Protein AF-W6TRP4-F1 (afdb_monomer_lite)

Structure (mmCIF, N/CA/C/O backbone):
data_AF-W6TRP4-F1
#
_entry.id   AF-W6TRP4-F1
#
loop_
_atom_site.group_PDB
_atom_site.id
_atom_site.type_symbol
_atom_site.label_atom_id
_atom_site.label_alt_id
_atom_site.label_comp_id
_atom_site.label_asym_id
_atom_site.label_entity_id
_atom_site.label_seq_id
_atom_site.pdbx_PDB_ins_code
_atom_site.Cartn_x
_atom_site.Cartn_y
_atom_site.Cartn_z
_atom_site.occupancy
_atom_site.B_iso_or_equiv
_atom_site.auth_seq_id
_atom_site.auth_comp_id
_atom_site.auth_asym_id
_atom_site.auth_atom_id
_atom_site.pdbx_PDB_model_num
ATOM 1 N N . MET A 1 1 ? -33.619 25.048 36.453 1.00 38.06 1 MET A N 1
ATOM 2 C CA . MET A 1 1 ? -33.723 23.806 35.660 1.00 38.06 1 MET A CA 1
ATOM 3 C C . MET A 1 1 ? -32.506 23.738 34.764 1.00 38.06 1 MET A C 1
ATOM 5 O O . MET A 1 1 ? -32.362 24.585 33.896 1.00 38.06 1 MET A O 1
ATOM 9 N N . VAL A 1 2 ? -31.598 22.811 35.053 1.00 45.88 2 VAL A N 1
ATOM 10 C CA . VAL A 1 2 ? -30.414 22.536 34.234 1.00 45.88 2 VAL A CA 1
ATOM 11 C C . VAL A 1 2 ? -30.783 21.357 33.345 1.00 45.88 2 VAL A C 1
ATOM 13 O O . VAL A 1 2 ? -31.087 20.289 33.867 1.00 45.88 2 VAL A O 1
ATOM 16 N N . LEU A 1 3 ? -30.794 21.554 32.029 1.00 43.88 3 LEU A N 1
ATOM 17 C CA . LEU A 1 3 ? -30.853 20.456 31.071 1.00 43.88 3 LEU A CA 1
ATOM 18 C C . LEU A 1 3 ? -29.721 20.621 30.057 1.00 43.88 3 LEU A C 1
ATOM 20 O O . LEU A 1 3 ? -29.799 21.406 29.121 1.00 43.88 3 LEU A O 1
ATOM 24 N N . SER A 1 4 ? -28.676 19.850 30.356 1.00 42.84 4 SER A N 1
ATOM 25 C CA . SER A 1 4 ? -27.853 19.053 29.449 1.00 42.84 4 SER A CA 1
ATOM 26 C C . SER A 1 4 ? -27.092 19.787 28.338 1.00 42.84 4 SER A C 1
ATOM 28 O O . SER A 1 4 ? -27.571 19.996 27.228 1.00 42.84 4 SER A O 1
ATOM 30 N N . ALA A 1 5 ? -25.828 20.084 28.644 1.00 46.91 5 ALA A N 1
ATOM 31 C CA . ALA A 1 5 ? -24.784 20.463 27.696 1.00 46.91 5 ALA A CA 1
ATOM 32 C C . ALA A 1 5 ? -23.923 19.244 27.291 1.00 46.91 5 ALA A C 1
ATOM 34 O O . ALA A 1 5 ? -22.701 19.350 27.224 1.00 46.91 5 ALA A O 1
ATOM 35 N N . GLU A 1 6 ? -24.526 18.068 27.082 1.00 45.03 6 GLU A N 1
ATOM 36 C CA . GLU A 1 6 ? -23.761 16.808 27.021 1.00 45.03 6 GLU A CA 1
ATOM 37 C C . GLU A 1 6 ? -23.733 16.094 25.664 1.00 45.03 6 GLU A C 1
ATOM 39 O O . GLU A 1 6 ? -23.014 15.111 25.526 1.00 45.03 6 GLU A O 1
ATOM 44 N N . THR A 1 7 ? -24.394 16.591 24.615 1.00 45.53 7 THR A N 1
ATOM 45 C CA . THR A 1 7 ? -24.481 15.806 23.361 1.00 45.53 7 THR A CA 1
ATOM 46 C C . THR A 1 7 ? -23.479 16.207 22.269 1.00 45.53 7 THR A C 1
ATOM 48 O O . THR A 1 7 ? -23.375 15.525 21.259 1.00 45.53 7 THR A O 1
ATOM 51 N N . PHE A 1 8 ? -22.679 17.265 22.443 1.00 42.78 8 PHE A N 1
ATOM 52 C CA . PHE A 1 8 ? -21.871 17.825 21.339 1.00 42.78 8 PHE A CA 1
ATOM 53 C C . PHE A 1 8 ? -20.347 17.648 21.442 1.00 42.78 8 PHE A C 1
ATOM 55 O O . PHE A 1 8 ? -19.605 18.318 20.726 1.00 42.78 8 PHE A O 1
ATOM 62 N N . ARG A 1 9 ? -19.842 16.762 22.313 1.00 40.19 9 ARG A N 1
ATOM 63 C CA . ARG A 1 9 ? -18.384 16.600 22.518 1.00 40.19 9 ARG A CA 1
ATOM 64 C C . ARG A 1 9 ? -17.768 15.269 22.094 1.00 40.19 9 ARG A C 1
ATOM 66 O O . ARG A 1 9 ? -16.555 15.137 22.211 1.00 40.19 9 ARG A O 1
ATOM 73 N N . SER A 1 10 ? -18.545 14.306 21.596 1.00 43.22 10 SER A N 1
ATOM 74 C CA . SER A 1 10 ? -18.005 12.960 21.337 1.00 43.22 10 SER A CA 1
ATOM 75 C C . SER A 1 10 ? -17.531 12.721 19.896 1.00 43.22 10 SER A C 1
ATOM 77 O O . SER A 1 10 ? -16.600 11.947 19.697 1.00 43.22 10 SER A O 1
ATOM 79 N N . ASP A 1 11 ? -18.066 13.435 18.899 1.00 43.03 11 ASP A N 1
ATOM 80 C CA . ASP A 1 11 ? -17.745 13.140 17.489 1.00 43.03 11 ASP A CA 1
ATOM 81 C C . ASP A 1 11 ? -16.471 13.829 16.963 1.00 43.03 11 ASP A C 1
ATOM 83 O O . ASP A 1 11 ? -15.787 13.301 16.093 1.00 43.03 11 ASP A O 1
ATOM 87 N N . TYR A 1 12 ? -16.075 14.974 17.528 1.00 42.44 12 TYR A N 1
ATOM 88 C CA . TYR A 1 12 ? -14.934 15.751 17.013 1.00 42.44 12 TYR A CA 1
ATOM 89 C C 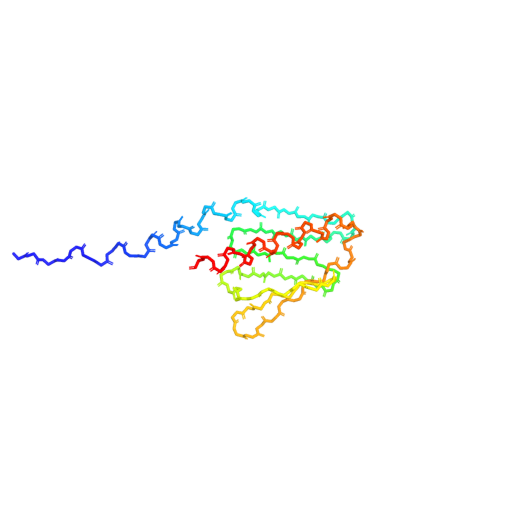. TYR A 1 12 ? -13.552 15.231 17.432 1.00 42.44 12 TYR A C 1
ATOM 91 O O . TYR A 1 12 ? -12.551 15.600 16.819 1.00 42.44 12 TYR A O 1
ATOM 99 N N . ILE A 1 13 ? -13.464 14.388 18.465 1.00 44.56 13 ILE A N 1
ATOM 100 C CA . ILE A 1 13 ? -12.164 13.905 18.960 1.00 44.56 13 ILE A CA 1
ATOM 101 C C . ILE A 1 13 ? -11.666 12.712 18.129 1.00 44.56 13 ILE A C 1
ATOM 103 O O . ILE A 1 13 ? -10.462 12.590 17.915 1.00 44.56 13 ILE A O 1
ATOM 107 N N . LYS A 1 14 ? -12.565 11.887 17.570 1.00 40.91 14 LYS A N 1
ATOM 108 C CA . LYS A 1 14 ? -12.170 10.734 16.739 1.00 40.91 14 LYS A CA 1
ATOM 109 C C . LYS A 1 14 ? -11.512 11.135 15.417 1.00 40.91 14 LYS A C 1
ATOM 111 O O . LYS A 1 14 ? -10.637 10.424 14.933 1.00 40.91 14 LYS A O 1
ATOM 116 N N . THR A 1 15 ? -11.873 12.285 14.857 1.00 43.44 15 THR A N 1
ATOM 117 C CA . THR A 1 15 ? -11.298 12.772 13.594 1.00 43.44 15 THR A CA 1
ATOM 118 C C . THR A 1 15 ? -9.907 13.384 13.776 1.00 43.44 15 THR A C 1
ATOM 120 O O . THR A 1 15 ? -9.134 13.435 12.823 1.00 43.44 15 THR A O 1
ATOM 123 N N . LEU A 1 16 ? -9.563 13.838 14.989 1.00 42.19 16 LEU A N 1
ATOM 124 C CA . LEU A 1 16 ? -8.314 14.560 15.244 1.00 42.19 16 LEU A CA 1
ATOM 125 C C . LEU A 1 16 ? -7.122 13.629 15.527 1.00 42.19 16 LEU A C 1
ATOM 127 O O . LEU A 1 16 ? -5.988 14.002 15.244 1.00 42.19 16 LEU A O 1
ATOM 131 N N . THR A 1 17 ? -7.355 12.411 16.026 1.00 47.66 17 THR A N 1
ATOM 132 C CA . THR A 1 17 ? -6.289 11.418 16.267 1.00 47.66 17 THR A CA 1
ATOM 133 C C . THR A 1 17 ? -5.915 10.598 15.031 1.00 47.66 17 THR A C 1
ATOM 135 O O . THR A 1 17 ? -4.788 10.122 14.955 1.00 47.66 17 THR A O 1
ATOM 138 N N . MET A 1 18 ? -6.801 10.480 14.034 1.00 43.38 18 MET A N 1
ATOM 139 C CA . MET A 1 18 ? -6.464 9.879 12.729 1.00 43.38 18 MET A CA 1
ATOM 140 C C . MET A 1 18 ? -5.597 10.794 11.849 1.00 43.38 18 MET A C 1
ATOM 142 O O . MET A 1 18 ? -4.948 10.318 10.924 1.00 43.38 18 MET A O 1
ATOM 146 N N . GLY A 1 19 ? -5.579 12.105 12.114 1.00 41.66 19 GLY A N 1
ATOM 147 C CA . GLY A 1 19 ? -4.924 13.090 11.247 1.00 41.66 19 GLY A CA 1
ATOM 148 C C . GLY A 1 19 ? -3.409 13.228 11.424 1.00 41.66 19 GLY A C 1
ATOM 149 O O . GLY A 1 19 ? -2.759 13.814 10.562 1.00 41.66 19 GLY A O 1
ATOM 150 N N . THR A 1 20 ? -2.827 12.729 12.517 1.00 44.75 20 THR A N 1
ATOM 151 C CA . THR A 1 20 ? -1.419 12.998 12.862 1.00 44.75 20 THR A CA 1
ATOM 152 C C . THR A 1 20 ? -0.419 11.950 12.381 1.00 44.75 20 THR A C 1
ATOM 154 O O . THR A 1 20 ? 0.763 12.274 12.319 1.00 44.75 20 THR A O 1
ATOM 157 N N . ILE A 1 21 ? -0.843 10.735 12.018 1.00 50.59 21 ILE A N 1
ATOM 158 C CA . ILE A 1 21 ? 0.100 9.639 11.717 1.00 50.59 21 ILE A CA 1
ATOM 159 C C . ILE A 1 21 ? 0.266 9.413 10.197 1.00 50.59 21 ILE A C 1
ATOM 161 O O . ILE A 1 21 ? 1.389 9.224 9.732 1.00 50.59 21 ILE A O 1
ATOM 165 N N . PHE A 1 22 ? -0.778 9.654 9.392 1.00 54.06 22 PHE A N 1
ATOM 166 C CA . PHE A 1 22 ? -0.730 9.493 7.927 1.00 54.06 22 PHE A CA 1
ATOM 167 C C . PHE A 1 22 ? 0.293 10.374 7.192 1.00 54.06 22 PHE A C 1
ATOM 169 O O . PHE A 1 22 ? 0.652 10.072 6.054 1.00 54.06 22 PHE A O 1
ATOM 176 N N . TRP A 1 23 ? 0.791 11.452 7.808 1.00 50.66 23 TRP A N 1
ATOM 177 C CA . TRP A 1 23 ? 1.710 12.393 7.155 1.00 50.66 23 TRP A CA 1
ATOM 178 C C . TRP A 1 23 ? 3.038 11.768 6.718 1.00 50.66 23 TRP A C 1
ATOM 180 O O . TRP A 1 23 ? 3.605 12.228 5.729 1.00 50.66 23 TRP A O 1
ATOM 190 N N . SER A 1 24 ? 3.531 10.723 7.396 1.00 57.50 24 SER A N 1
ATOM 191 C CA . SER A 1 24 ? 4.777 10.053 6.989 1.00 57.50 24 SER A CA 1
ATOM 192 C C . SER A 1 24 ? 4.618 9.194 5.737 1.00 57.50 24 SER A C 1
ATOM 194 O O . SER A 1 24 ? 5.609 8.908 5.068 1.00 57.50 24 SER A O 1
ATOM 196 N N . LEU A 1 25 ? 3.387 8.786 5.419 1.00 62.34 25 LEU A N 1
ATOM 197 C CA . LEU A 1 25 ? 3.082 7.969 4.249 1.00 62.34 25 LEU A CA 1
ATOM 198 C C . LEU A 1 25 ? 2.755 8.792 3.010 1.00 62.34 25 LEU A C 1
ATOM 200 O O . LEU A 1 25 ? 2.834 8.245 1.912 1.00 62.34 25 LEU A O 1
ATOM 204 N N . LEU A 1 26 ? 2.420 10.076 3.175 1.00 68.69 26 LEU A N 1
ATOM 205 C CA . LEU A 1 26 ? 2.074 10.965 2.072 1.00 68.69 26 LEU A CA 1
ATOM 206 C C . LEU A 1 26 ? 3.225 11.059 1.073 1.00 68.69 26 LEU A C 1
ATOM 208 O O . LEU A 1 26 ? 4.334 11.487 1.393 1.00 68.69 26 LEU A O 1
ATOM 212 N N . GLY A 1 27 ? 2.945 10.681 -0.166 1.00 71.75 27 GLY A N 1
ATOM 213 C CA . GLY A 1 27 ? 3.956 10.676 -1.206 1.00 71.75 27 GLY A CA 1
ATOM 214 C C . GLY A 1 27 ? 3.492 9.949 -2.450 1.00 71.75 27 GLY A C 1
ATOM 215 O O . GLY A 1 27 ? 2.625 9.079 -2.407 1.00 71.75 27 GLY A O 1
ATOM 216 N N . LYS A 1 28 ? 4.101 10.315 -3.576 1.00 79.00 28 LYS A N 1
ATOM 217 C CA . LYS A 1 28 ? 3.880 9.668 -4.863 1.00 79.00 28 LYS A CA 1
ATOM 218 C C . LYS A 1 28 ? 5.152 8.957 -5.290 1.00 79.00 28 LYS A C 1
ATOM 220 O O . LYS A 1 28 ? 6.132 9.602 -5.662 1.00 79.00 28 LYS A O 1
ATOM 225 N N . LEU A 1 29 ? 5.138 7.629 -5.243 1.00 78.38 29 LEU A N 1
ATOM 226 C CA . LEU A 1 29 ? 6.192 6.809 -5.826 1.00 78.38 29 LEU A CA 1
ATOM 227 C C . LEU A 1 29 ? 5.887 6.607 -7.304 1.00 78.38 29 LEU A C 1
ATOM 229 O O . LEU A 1 29 ? 4.947 5.904 -7.669 1.00 78.38 29 LEU A O 1
ATOM 233 N N . TRP A 1 30 ? 6.703 7.232 -8.144 1.00 74.06 30 TRP A N 1
ATOM 234 C CA . TRP A 1 30 ? 6.714 6.998 -9.581 1.00 74.06 30 TRP A CA 1
ATOM 235 C C . TRP A 1 30 ? 7.701 5.887 -9.919 1.00 74.06 30 TRP A C 1
ATOM 237 O O . TRP A 1 30 ? 8.850 5.915 -9.474 1.00 74.06 30 TRP A O 1
ATOM 247 N N . SER A 1 31 ? 7.274 4.943 -10.750 1.00 71.00 31 SER A N 1
ATOM 248 C CA . SER A 1 31 ? 8.212 4.089 -11.469 1.00 71.00 31 SER A CA 1
ATOM 249 C C . SER A 1 31 ? 8.832 4.891 -12.609 1.00 71.00 31 SER A C 1
ATOM 251 O O . SER A 1 31 ? 8.134 5.631 -13.308 1.00 71.00 31 SER A O 1
ATOM 253 N N . LYS A 1 32 ? 10.140 4.728 -12.827 1.00 64.56 32 LYS A N 1
ATOM 254 C CA . LYS A 1 32 ? 10.827 5.302 -13.997 1.00 64.56 32 LYS A CA 1
ATOM 255 C C . LYS A 1 32 ? 10.325 4.703 -15.312 1.00 64.56 32 LYS A C 1
ATOM 257 O O . LYS A 1 32 ? 10.438 5.344 -16.352 1.00 64.56 32 LYS A O 1
ATOM 262 N N . ASP A 1 33 ? 9.742 3.510 -15.244 1.00 58.78 33 ASP A N 1
ATOM 263 C CA . ASP A 1 33 ? 9.204 2.784 -16.383 1.00 58.78 33 ASP A CA 1
ATOM 264 C C . ASP A 1 33 ? 7.672 2.910 -16.445 1.00 58.78 33 ASP A C 1
ATOM 266 O O . ASP A 1 33 ? 6.961 2.705 -15.458 1.00 58.78 33 ASP A O 1
ATOM 270 N N . ALA A 1 34 ? 7.164 3.244 -17.633 1.00 63.62 34 ALA A N 1
ATOM 271 C CA . ALA A 1 34 ? 5.755 3.145 -18.027 1.00 63.62 34 ALA A CA 1
ATOM 272 C C . ALA A 1 34 ? 4.717 4.045 -17.312 1.00 63.62 34 ALA A C 1
ATOM 274 O O . ALA A 1 34 ? 3.515 3.798 -17.428 1.00 63.62 34 ALA A O 1
ATOM 275 N N . GLY A 1 35 ? 5.128 5.116 -16.620 1.00 72.44 35 GLY A N 1
ATOM 276 C CA . GLY A 1 35 ? 4.182 6.055 -15.989 1.00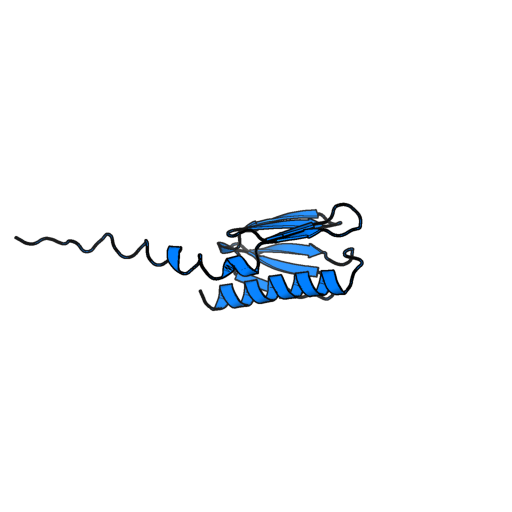 72.44 35 GLY A CA 1
ATOM 277 C C . GLY A 1 35 ? 3.319 5.406 -14.899 1.00 72.44 35 GLY A C 1
ATOM 278 O O . GLY A 1 35 ? 2.205 5.864 -14.628 1.00 72.44 35 GLY A O 1
ATOM 279 N N . LEU A 1 36 ? 3.829 4.316 -14.318 1.00 84.06 36 LEU A N 1
ATOM 280 C CA . LEU A 1 36 ? 3.237 3.627 -13.182 1.00 84.06 36 LEU A CA 1
ATOM 281 C C . LEU A 1 36 ? 3.496 4.447 -11.925 1.00 84.06 36 LEU A C 1
ATOM 283 O O . LEU A 1 36 ? 4.590 4.989 -11.741 1.00 84.06 36 LEU A O 1
ATOM 287 N N . PHE A 1 37 ? 2.504 4.531 -11.052 1.00 86.00 37 PHE A N 1
ATOM 288 C CA . PHE A 1 37 ? 2.665 5.233 -9.791 1.00 86.00 37 PHE A CA 1
ATOM 289 C C . PHE A 1 37 ? 1.791 4.636 -8.701 1.00 86.00 37 PHE A C 1
ATOM 291 O O . PHE A 1 37 ? 0.758 4.028 -8.974 1.00 86.00 37 PHE A O 1
ATOM 298 N N . ILE A 1 38 ? 2.199 4.860 -7.461 1.00 86.56 38 ILE A N 1
ATOM 299 C CA . ILE A 1 38 ? 1.350 4.687 -6.288 1.00 86.56 38 ILE A CA 1
ATOM 300 C C . ILE A 1 38 ? 1.460 5.977 -5.483 1.00 86.56 38 ILE A C 1
ATOM 302 O O . ILE A 1 38 ? 2.560 6.453 -5.202 1.00 86.56 38 ILE A O 1
ATOM 306 N N . GLU A 1 39 ? 0.321 6.589 -5.197 1.00 86.50 39 GLU A N 1
ATOM 307 C CA . GLU A 1 39 ? 0.199 7.818 -4.433 1.00 86.50 39 GLU A CA 1
ATOM 308 C C . GLU A 1 39 ? -0.622 7.550 -3.179 1.00 86.50 39 GLU A C 1
ATOM 310 O O . GLU A 1 39 ? -1.799 7.199 -3.251 1.00 86.50 39 GLU A O 1
ATOM 315 N N . TRP A 1 40 ? -0.001 7.751 -2.024 1.00 84.88 40 TRP A N 1
ATOM 316 C CA . TRP A 1 40 ? -0.681 7.707 -0.740 1.00 84.88 40 TRP A CA 1
ATOM 317 C C . TRP A 1 40 ? -1.115 9.122 -0.383 1.00 84.88 40 TRP A C 1
ATOM 319 O O . TRP A 1 40 ? -0.298 10.044 -0.301 1.00 84.88 40 TRP A O 1
ATOM 329 N N . ARG A 1 41 ? -2.419 9.289 -0.192 1.00 83.50 41 ARG A N 1
ATOM 330 C CA . ARG A 1 41 ? -3.052 10.506 0.311 1.00 83.50 41 ARG A CA 1
ATOM 331 C C . ARG A 1 41 ? -3.533 10.258 1.741 1.00 83.50 41 ARG A C 1
ATOM 333 O O . ARG A 1 41 ? -3.394 9.161 2.272 1.00 83.50 41 ARG A O 1
ATOM 340 N N . ALA A 1 42 ? -4.082 11.292 2.372 1.00 74.88 42 ALA A N 1
ATOM 341 C CA . ALA A 1 42 ? -4.489 11.229 3.775 1.00 74.88 42 ALA A CA 1
ATOM 342 C C . ALA A 1 42 ? -5.642 10.238 4.025 1.00 74.88 42 ALA A C 1
ATOM 344 O O . ALA A 1 42 ? -5.753 9.676 5.107 1.00 74.88 42 ALA A O 1
ATOM 345 N N . ASP A 1 43 ? -6.505 10.050 3.031 1.00 79.31 43 ASP A N 1
ATOM 346 C CA . ASP A 1 43 ? -7.742 9.275 3.110 1.00 79.31 43 ASP A CA 1
ATOM 347 C C . ASP A 1 43 ? -7.813 8.125 2.095 1.00 79.31 43 ASP A C 1
ATOM 349 O O . ASP A 1 43 ? -8.619 7.212 2.253 1.00 79.31 43 ASP A O 1
ATOM 353 N N . GLN A 1 44 ? -6.952 8.133 1.076 1.00 85.94 44 GLN A N 1
ATOM 354 C CA . GLN A 1 44 ? -7.011 7.199 -0.048 1.00 85.94 44 GLN A CA 1
ATOM 355 C C . GLN A 1 44 ? -5.620 6.867 -0.599 1.00 85.94 44 GLN A C 1
ATOM 357 O O . GLN A 1 44 ? -4.700 7.681 -0.534 1.00 85.94 44 GLN A O 1
ATOM 362 N N . VAL A 1 45 ? -5.476 5.691 -1.202 1.00 87.12 45 VAL A N 1
ATOM 363 C CA . VAL A 1 45 ? -4.300 5.297 -1.985 1.00 87.12 45 VAL A CA 1
ATOM 364 C C . VAL A 1 45 ? -4.709 5.162 -3.445 1.00 87.12 45 VAL A C 1
ATOM 366 O O . VAL A 1 45 ? -5.504 4.293 -3.795 1.00 87.12 45 VAL A O 1
ATOM 369 N N . GLU A 1 46 ? -4.173 6.027 -4.301 1.00 89.19 46 GLU A N 1
ATOM 370 C CA . GLU A 1 46 ? -4.339 5.932 -5.749 1.00 89.19 46 GLU A CA 1
ATOM 371 C C . GLU A 1 46 ? -3.187 5.125 -6.329 1.00 89.19 46 GLU A C 1
ATOM 373 O O . GLU A 1 46 ? -2.020 5.404 -6.061 1.00 89.19 46 GLU A O 1
ATOM 378 N N . TYR A 1 47 ? -3.491 4.134 -7.155 1.00 88.81 47 TYR A N 1
ATOM 379 C CA . TYR A 1 47 ? -2.466 3.339 -7.806 1.00 88.81 47 TYR A CA 1
ATOM 380 C C . TYR A 1 47 ? -2.735 3.217 -9.299 1.00 88.81 47 TYR A C 1
ATOM 382 O O . TYR A 1 47 ? -3.871 3.122 -9.758 1.00 88.81 47 TYR A O 1
ATOM 390 N N . LYS A 1 48 ? -1.652 3.184 -10.069 1.00 87.25 48 LYS A N 1
ATOM 391 C CA . LYS A 1 48 ? -1.630 2.867 -11.489 1.00 87.25 48 LYS A CA 1
ATOM 392 C C . LYS A 1 48 ? -0.489 1.896 -11.736 1.00 87.25 48 LYS A C 1
ATOM 394 O O . LYS A 1 48 ? 0.684 2.257 -11.689 1.00 87.25 48 LYS A O 1
ATOM 399 N N . THR A 1 49 ? -0.861 0.655 -11.997 1.00 85.00 49 THR A N 1
ATOM 400 C CA . THR A 1 49 ?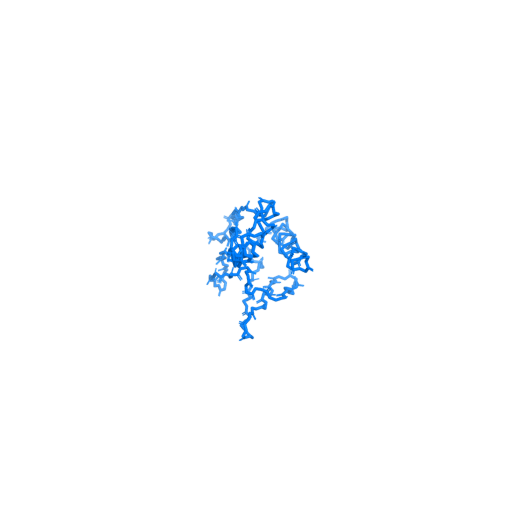 0.035 -0.467 -12.270 1.00 85.00 49 THR A CA 1
ATOM 401 C C . THR A 1 49 ? -0.177 -0.967 -13.694 1.00 85.00 49 THR A C 1
ATOM 403 O O . THR A 1 49 ? -1.078 -0.515 -14.401 1.00 85.00 49 THR A O 1
ATOM 406 N N . HIS A 1 50 ? 0.655 -1.911 -14.129 1.00 80.19 50 HIS A N 1
ATOM 407 C CA . HIS A 1 50 ? 0.544 -2.495 -15.465 1.00 80.19 50 HIS A CA 1
ATOM 408 C C . HIS A 1 50 ? -0.799 -3.202 -15.703 1.00 80.19 50 HIS A C 1
ATOM 410 O O . HIS A 1 50 ? -1.330 -3.142 -16.808 1.00 80.19 50 HIS A O 1
ATOM 416 N N . ASN A 1 51 ? -1.362 -3.822 -14.662 1.00 75.81 51 ASN A N 1
ATOM 417 C CA . ASN A 1 51 ? -2.599 -4.600 -14.761 1.00 75.81 51 ASN A CA 1
ATOM 418 C C . ASN A 1 51 ? -3.859 -3.795 -14.422 1.00 75.81 51 ASN A C 1
ATOM 420 O O . ASN A 1 51 ? -4.961 -4.323 -14.530 1.00 75.81 51 ASN A O 1
ATOM 424 N N . GLY A 1 52 ? -3.722 -2.530 -14.020 1.00 80.75 52 GLY A N 1
ATOM 425 C CA . GLY A 1 52 ? -4.875 -1.702 -13.702 1.00 80.75 52 GLY A CA 1
ATOM 426 C C . GLY A 1 52 ? -4.542 -0.474 -12.875 1.00 80.75 52 GLY A C 1
ATOM 427 O O . GLY A 1 52 ? -3.445 -0.323 -12.331 1.00 80.75 52 GLY A O 1
ATOM 428 N N . SER A 1 53 ? -5.529 0.402 -12.774 1.00 86.50 53 SER A N 1
ATOM 429 C CA . SER A 1 53 ? -5.514 1.562 -11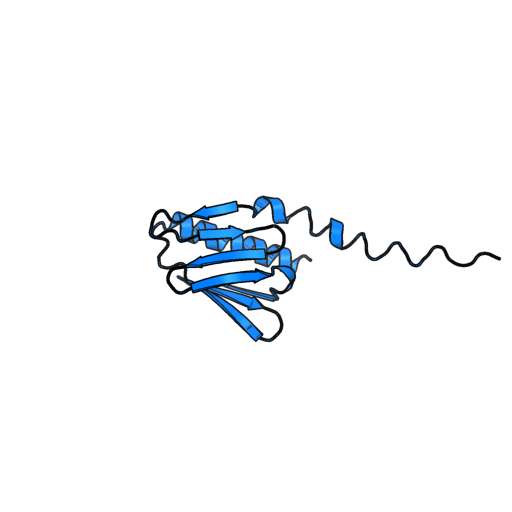.894 1.00 86.50 53 SER A CA 1
ATOM 430 C C . SER A 1 53 ? -6.735 1.547 -10.996 1.00 86.50 53 SER A C 1
ATOM 432 O O . SER A 1 53 ? -7.809 1.139 -11.438 1.00 86.50 53 SER A O 1
ATOM 434 N N . GLY A 1 54 ? -6.584 2.042 -9.778 1.00 85.75 54 GLY A N 1
ATOM 435 C CA . GLY A 1 54 ? -7.662 2.078 -8.809 1.00 85.75 54 GLY A CA 1
ATOM 436 C C . GLY A 1 54 ? -7.408 3.075 -7.692 1.00 85.75 54 GLY A C 1
ATOM 437 O O . GLY A 1 54 ? -6.330 3.660 -7.569 1.00 85.75 54 GLY A O 1
ATOM 438 N N . LEU A 1 55 ? -8.443 3.250 -6.882 1.00 86.06 55 LEU A N 1
ATOM 439 C CA . LEU A 1 55 ? -8.434 4.049 -5.668 1.00 86.06 55 LEU A CA 1
ATOM 440 C C . LEU A 1 55 ? -8.872 3.157 -4.514 1.00 86.06 55 LEU A C 1
ATOM 442 O O . LEU A 1 55 ? -9.869 2.448 -4.613 1.00 86.06 55 LEU A O 1
ATOM 446 N N . ILE A 1 56 ? -8.102 3.187 -3.436 1.00 85.88 56 ILE A N 1
ATOM 447 C CA . ILE A 1 56 ? -8.337 2.409 -2.223 1.00 85.88 56 ILE A CA 1
ATOM 448 C C . ILE A 1 56 ? -8.634 3.408 -1.120 1.00 85.88 56 ILE A C 1
ATOM 450 O O . ILE A 1 56 ? -7.738 4.139 -0.703 1.00 85.88 56 ILE A O 1
ATOM 454 N N . ASP A 1 57 ? -9.875 3.448 -0.651 1.00 83.75 57 ASP A N 1
ATOM 455 C CA . ASP A 1 57 ? -10.240 4.272 0.498 1.00 83.75 57 ASP A CA 1
ATOM 456 C C . ASP A 1 57 ? -9.685 3.630 1.773 1.00 83.75 57 ASP A C 1
ATOM 458 O O . ASP A 1 57 ? -10.020 2.492 2.111 1.00 83.75 57 ASP A O 1
ATOM 462 N N . ILE A 1 58 ? -8.795 4.335 2.471 1.00 81.94 58 ILE A N 1
ATOM 463 C CA . ILE A 1 58 ? -8.018 3.762 3.575 1.00 81.94 58 ILE A CA 1
ATOM 464 C C . ILE A 1 58 ? -8.929 3.392 4.746 1.00 81.94 58 ILE A C 1
ATOM 466 O O . ILE A 1 58 ? -8.693 2.389 5.415 1.00 81.94 58 ILE A O 1
ATOM 470 N N . LYS A 1 59 ? -10.016 4.144 4.955 1.00 79.38 59 LYS A N 1
ATOM 471 C CA . LYS A 1 59 ? -10.990 3.870 6.023 1.00 79.38 59 LYS A CA 1
ATOM 472 C C . LYS A 1 59 ? -11.748 2.568 5.798 1.00 79.38 59 LYS A C 1
ATOM 474 O O . LYS A 1 59 ? -12.277 2.006 6.751 1.00 79.38 59 LYS A O 1
ATOM 479 N N . MET A 1 60 ? -11.809 2.102 4.552 1.00 83.00 60 MET A N 1
ATOM 480 C CA . MET A 1 60 ? -12.481 0.860 4.194 1.00 83.00 60 MET A CA 1
ATOM 481 C C . MET A 1 60 ? -11.552 -0.357 4.244 1.00 83.00 60 MET A C 1
ATOM 483 O O . MET A 1 60 ? -12.033 -1.485 4.147 1.00 83.00 60 MET A O 1
ATOM 487 N N . VAL A 1 61 ? -10.236 -0.169 4.386 1.00 84.56 61 VAL A N 1
ATOM 488 C CA . VAL A 1 61 ? -9.272 -1.274 4.403 1.00 84.56 61 VAL A CA 1
ATOM 489 C C . VAL A 1 61 ? -9.353 -2.016 5.734 1.00 84.56 61 VAL A C 1
ATOM 491 O O . VAL A 1 61 ? -9.030 -1.476 6.788 1.00 84.56 61 VAL A O 1
ATOM 494 N N . LYS A 1 62 ? -9.724 -3.297 5.683 1.00 84.69 62 LYS A N 1
ATOM 495 C CA . LYS A 1 62 ? -9.723 -4.186 6.856 1.00 84.69 62 LYS A CA 1
ATOM 496 C C . LYS A 1 62 ? -8.405 -4.918 7.024 1.00 84.69 62 LYS A C 1
ATOM 498 O O . LYS A 1 62 ? -7.937 -5.138 8.140 1.00 84.69 62 LYS A O 1
ATOM 503 N N . HIS A 1 63 ? -7.834 -5.360 5.910 1.00 83.75 63 HIS A N 1
ATOM 504 C CA . HIS A 1 63 ? -6.652 -6.203 5.916 1.00 83.75 63 HIS A CA 1
ATOM 505 C C . HIS A 1 63 ? -5.807 -5.974 4.667 1.00 83.75 63 HIS A C 1
ATOM 507 O O . HIS A 1 63 ? -6.318 -5.605 3.614 1.00 83.75 63 HIS A O 1
ATOM 513 N N . ILE A 1 64 ? -4.502 -6.204 4.796 1.00 87.06 64 ILE A N 1
ATOM 514 C CA . ILE A 1 64 ? -3.541 -6.101 3.699 1.00 87.06 64 ILE A CA 1
ATOM 515 C C . ILE A 1 64 ? -2.661 -7.339 3.748 1.00 87.06 64 ILE A C 1
ATOM 517 O O . ILE A 1 64 ? -2.034 -7.607 4.774 1.00 87.06 64 ILE A O 1
ATOM 521 N N . ASP A 1 65 ? -2.616 -8.064 2.642 1.00 87.69 65 ASP A N 1
ATOM 522 C CA . ASP A 1 65 ? -1.729 -9.203 2.459 1.00 87.69 65 ASP A CA 1
ATOM 523 C C . ASP A 1 65 ? -0.586 -8.832 1.507 1.00 87.69 65 ASP A C 1
ATOM 525 O O . ASP A 1 65 ? -0.770 -8.094 0.530 1.00 87.69 65 ASP A O 1
ATOM 529 N N . PHE A 1 66 ? 0.613 -9.317 1.827 1.00 86.19 66 PHE A N 1
ATOM 530 C CA . PHE A 1 66 ? 1.848 -8.958 1.138 1.00 86.19 66 PHE A CA 1
ATOM 531 C C . PHE A 1 66 ? 2.366 -10.157 0.348 1.00 86.19 66 PHE A C 1
ATOM 533 O O . PHE A 1 66 ? 2.980 -11.066 0.904 1.00 86.19 66 PHE A O 1
ATOM 540 N N . GLY A 1 67 ? 2.170 -10.128 -0.967 1.00 83.75 67 GLY A N 1
ATOM 541 C CA . GLY A 1 67 ? 2.776 -11.078 -1.890 1.00 83.75 67 GLY A CA 1
ATOM 542 C C . GLY A 1 67 ? 4.218 -10.712 -2.255 1.00 83.75 67 GLY A C 1
ATOM 543 O O . GLY A 1 67 ? 4.778 -9.690 -1.838 1.00 83.75 67 GLY A O 1
ATOM 544 N N . LEU A 1 68 ? 4.841 -11.560 -3.076 1.00 80.38 68 LEU A N 1
ATOM 545 C CA . LEU A 1 68 ? 6.168 -11.301 -3.648 1.00 80.38 68 LEU A CA 1
ATOM 546 C C . LEU A 1 68 ? 6.128 -10.117 -4.623 1.00 80.38 68 LEU A C 1
ATOM 548 O O . LEU A 1 68 ? 6.884 -9.163 -4.434 1.00 80.38 68 LEU A O 1
ATOM 552 N N . ASP A 1 69 ? 5.179 -10.132 -5.557 1.00 85.31 69 ASP A N 1
ATOM 553 C CA . ASP A 1 69 ? 5.042 -9.128 -6.622 1.00 85.31 69 ASP A CA 1
ATOM 554 C C . ASP A 1 69 ? 3.659 -8.461 -6.650 1.00 85.31 69 ASP A C 1
ATOM 556 O O . ASP A 1 69 ? 3.316 -7.730 -7.577 1.00 85.31 69 ASP A O 1
ATOM 560 N N . GLU A 1 70 ? 2.852 -8.678 -5.616 1.00 88.44 70 GLU A N 1
ATOM 561 C CA . GLU A 1 70 ? 1.515 -8.107 -5.493 1.00 88.44 70 GLU A CA 1
ATOM 562 C C . GLU A 1 70 ? 1.197 -7.730 -4.045 1.00 88.44 70 GLU A C 1
ATOM 564 O O . GLU A 1 70 ? 1.725 -8.317 -3.101 1.00 88.44 70 GLU A O 1
ATOM 569 N N . ILE A 1 71 ? 0.324 -6.743 -3.875 1.00 88.56 71 ILE A N 1
ATOM 570 C CA . ILE A 1 71 ? -0.241 -6.336 -2.588 1.00 88.56 71 ILE A CA 1
ATOM 571 C C . ILE A 1 71 ? -1.754 -6.449 -2.699 1.00 88.56 71 ILE A C 1
ATOM 573 O O . ILE A 1 71 ? -2.345 -5.896 -3.624 1.00 88.56 71 ILE A O 1
ATOM 577 N N . LYS A 1 72 ? -2.382 -7.166 -1.767 1.00 89.44 72 LYS A N 1
ATOM 578 C CA . LYS A 1 72 ? -3.834 -7.375 -1.754 1.00 89.44 72 LYS A CA 1
ATOM 579 C C . LYS A 1 72 ? -4.434 -6.590 -0.603 1.00 89.44 72 LYS A C 1
ATOM 581 O O . LYS A 1 72 ? -4.199 -6.928 0.554 1.00 89.44 72 LYS A O 1
ATOM 586 N N . ALA A 1 73 ? -5.195 -5.550 -0.913 1.00 87.31 73 ALA A N 1
ATOM 587 C CA . ALA A 1 73 ? -5.962 -4.796 0.066 1.00 87.31 73 ALA A CA 1
ATOM 588 C C . ALA A 1 73 ? -7.403 -5.318 0.091 1.00 87.31 73 ALA A C 1
ATOM 590 O O . ALA A 1 73 ? -8.105 -5.277 -0.916 1.00 87.31 73 ALA A O 1
ATOM 591 N N . TYR A 1 74 ? -7.829 -5.817 1.247 1.00 88.06 74 TYR A N 1
ATOM 592 C CA . TYR A 1 74 ? -9.178 -6.315 1.490 1.00 88.06 74 TYR A CA 1
ATOM 593 C C . TYR A 1 74 ? -10.008 -5.186 2.097 1.00 88.06 74 TYR A C 1
ATOM 595 O O . TYR A 1 74 ? -9.724 -4.726 3.210 1.00 88.06 74 TYR A O 1
ATOM 603 N N . LEU A 1 75 ? -11.010 -4.736 1.351 1.00 85.12 75 LEU A N 1
ATOM 604 C CA . LEU A 1 75 ? -11.909 -3.650 1.718 1.00 85.12 75 LEU A CA 1
ATOM 605 C C . LEU A 1 75 ? -13.188 -4.180 2.381 1.00 85.12 75 LEU A C 1
ATOM 607 O O . LEU A 1 75 ? -13.468 -5.382 2.409 1.00 85.12 75 LEU A O 1
ATOM 611 N N . GLU A 1 76 ? -13.997 -3.275 2.929 1.00 78.25 76 GLU A N 1
ATOM 612 C CA . GLU A 1 76 ? -15.346 -3.609 3.376 1.00 78.25 76 GLU A CA 1
ATOM 613 C C . GLU A 1 76 ? -16.197 -4.127 2.201 1.00 78.25 76 GLU A C 1
ATOM 615 O O . GLU A 1 76 ? -16.162 -3.559 1.114 1.00 78.25 76 GLU A O 1
ATOM 620 N N . LYS A 1 77 ? -17.008 -5.171 2.446 1.00 71.81 77 LYS A N 1
ATOM 621 C CA . LYS A 1 77 ? -17.861 -5.878 1.459 1.00 71.81 77 LYS A CA 1
ATOM 622 C C . LYS A 1 77 ? -17.142 -6.866 0.520 1.00 71.81 77 LYS A C 1
ATOM 624 O O . LYS A 1 77 ? -17.596 -7.054 -0.604 1.00 71.81 77 LYS A O 1
ATOM 629 N N . ASP A 1 78 ? -16.075 -7.519 0.990 1.00 65.25 78 ASP A N 1
ATOM 630 C CA . ASP A 1 78 ? -15.348 -8.572 0.247 1.00 65.25 78 ASP A CA 1
ATOM 631 C C . ASP A 1 78 ? -14.690 -8.092 -1.063 1.00 65.25 78 ASP A C 1
ATOM 633 O O . ASP A 1 78 ? -14.268 -8.894 -1.896 1.00 65.25 78 ASP A O 1
ATOM 637 N N . GLU A 1 79 ? -14.546 -6.777 -1.249 1.00 79.56 79 GLU A N 1
ATOM 638 C CA . GLU A 1 79 ? -13.820 -6.238 -2.394 1.00 79.56 79 GLU A CA 1
ATOM 639 C C . GLU A 1 79 ? -12.309 -6.352 -2.150 1.00 79.56 79 GLU A C 1
ATOM 641 O O . GLU A 1 79 ? -11.778 -5.854 -1.155 1.00 79.56 79 GLU A O 1
ATOM 646 N N . VAL A 1 80 ? -11.608 -7.028 -3.063 1.00 83.94 80 VAL A N 1
ATOM 647 C CA . VAL A 1 80 ? -10.152 -7.194 -3.007 1.00 83.94 80 VAL A CA 1
ATOM 648 C C . VAL A 1 80 ? -9.514 -6.364 -4.105 1.00 83.94 80 VAL A C 1
ATOM 650 O O . VAL A 1 80 ? -9.685 -6.638 -5.292 1.00 83.94 80 VAL A O 1
ATOM 653 N N . GLN A 1 81 ? -8.736 -5.370 -3.698 1.00 85.56 81 GLN A N 1
ATOM 654 C CA . GLN A 1 81 ? -7.926 -4.562 -4.596 1.00 85.56 81 GLN A CA 1
ATOM 655 C C . GLN A 1 81 ? -6.526 -5.166 -4.670 1.00 85.56 81 GLN A C 1
ATOM 657 O O . GLN A 1 81 ? -5.795 -5.205 -3.679 1.00 85.56 81 GLN A O 1
ATOM 662 N N . VAL A 1 82 ? -6.166 -5.670 -5.850 1.00 86.62 82 VAL A N 1
ATOM 663 C CA . VAL A 1 82 ? -4.867 -6.302 -6.103 1.00 86.62 82 VAL A CA 1
ATOM 664 C C . VAL A 1 82 ? -3.967 -5.321 -6.838 1.00 86.62 82 VAL A C 1
ATOM 666 O O . VAL A 1 82 ? -4.200 -4.974 -7.994 1.00 86.62 82 VAL A O 1
ATOM 669 N N . ILE A 1 83 ? -2.903 -4.899 -6.169 1.00 87.06 83 ILE A N 1
ATOM 670 C CA . ILE A 1 83 ? -1.913 -3.970 -6.696 1.00 87.06 83 ILE A CA 1
ATOM 671 C C . ILE A 1 83 ? -0.700 -4.783 -7.132 1.00 87.06 83 ILE A C 1
ATOM 673 O O . ILE A 1 83 ? 0.074 -5.256 -6.300 1.00 87.06 83 ILE A O 1
ATOM 677 N N . ASN A 1 84 ? -0.528 -4.958 -8.440 1.00 83.94 84 ASN A N 1
ATOM 678 C CA . ASN A 1 84 ? 0.634 -5.655 -8.983 1.00 83.94 84 ASN A CA 1
ATOM 679 C C . ASN A 1 84 ? 1.843 -4.706 -9.044 1.00 83.94 84 ASN A C 1
ATOM 681 O O . ASN A 1 84 ? 1.796 -3.661 -9.695 1.00 83.94 84 ASN A O 1
ATOM 685 N N . ILE A 1 85 ? 2.930 -5.085 -8.377 1.00 83.25 85 ILE A N 1
ATOM 686 C CA . ILE A 1 85 ? 4.165 -4.304 -8.282 1.00 83.25 85 ILE A CA 1
ATOM 687 C C . ILE A 1 85 ? 5.348 -4.946 -9.023 1.00 83.25 85 ILE A C 1
ATOM 689 O O . ILE A 1 85 ? 6.459 -4.431 -8.941 1.00 83.25 85 ILE A O 1
ATOM 693 N N . GLU A 1 86 ? 5.132 -6.027 -9.779 1.00 83.06 86 GLU A N 1
ATOM 694 C CA . GLU A 1 86 ? 6.173 -6.762 -10.521 1.00 83.06 86 GLU A CA 1
ATOM 695 C C . GLU A 1 86 ? 6.975 -5.847 -11.461 1.00 83.06 86 GLU A C 1
ATOM 697 O O . GLU A 1 86 ? 8.198 -5.930 -11.558 1.00 83.06 86 GLU A O 1
ATOM 702 N N . ARG A 1 87 ? 6.273 -4.923 -12.131 1.00 78.00 87 ARG A N 1
ATOM 703 C CA . ARG A 1 87 ? 6.830 -3.993 -13.128 1.00 78.00 87 ARG A CA 1
ATOM 704 C C . ARG A 1 87 ? 7.527 -2.771 -12.525 1.00 78.00 87 ARG A C 1
ATOM 706 O O . ARG A 1 87 ? 8.005 -1.919 -13.271 1.00 78.00 87 ARG A O 1
ATOM 713 N N . PHE A 1 88 ? 7.601 -2.668 -11.201 1.00 74.75 88 PHE A N 1
ATOM 714 C CA . PHE A 1 88 ? 8.490 -1.707 -10.556 1.00 74.75 88 PHE A CA 1
ATOM 715 C C . PHE A 1 88 ? 9.898 -2.314 -10.561 1.00 74.75 88 PHE A C 1
ATOM 717 O O . PHE A 1 88 ? 10.270 -3.095 -9.684 1.00 74.75 88 PHE A O 1
ATOM 724 N N . SER A 1 89 ? 10.652 -1.989 -11.617 1.00 64.88 89 SER A N 1
ATOM 725 C CA . SER A 1 89 ? 11.956 -2.575 -11.957 1.00 64.88 89 SER A CA 1
ATOM 726 C C . SER A 1 89 ? 12.959 -2.523 -10.800 1.00 64.88 89 SER A C 1
ATOM 728 O O . SER A 1 89 ? 13.729 -3.460 -10.584 1.00 64.88 89 SER A O 1
ATOM 730 N N . ASP A 1 90 ? 12.912 -1.451 -10.013 1.00 75.25 90 ASP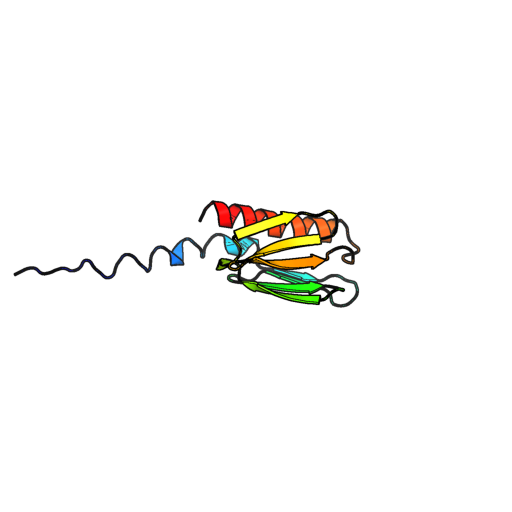 A N 1
ATOM 731 C CA . ASP A 1 90 ? 13.776 -1.243 -8.862 1.00 75.25 90 ASP A CA 1
ATOM 732 C C . ASP A 1 90 ? 13.283 -2.039 -7.640 1.00 75.25 90 ASP A C 1
ATOM 734 O O . ASP A 1 90 ? 12.187 -1.821 -7.115 1.00 75.25 90 ASP A O 1
ATOM 738 N N . TYR A 1 91 ? 14.127 -2.949 -7.141 1.00 76.75 91 TYR A N 1
ATOM 739 C CA . TYR A 1 91 ? 13.881 -3.673 -5.886 1.00 76.75 91 TYR A CA 1
ATOM 740 C C . TYR A 1 91 ? 13.638 -2.710 -4.711 1.00 76.75 91 TYR A C 1
ATOM 742 O O . TYR A 1 91 ? 12.740 -2.937 -3.904 1.00 76.75 91 TYR A O 1
ATOM 750 N N . ASP A 1 92 ? 14.383 -1.602 -4.659 1.00 78.50 92 ASP A N 1
ATOM 751 C CA . ASP A 1 92 ? 14.235 -0.551 -3.644 1.00 78.50 92 ASP A CA 1
ATOM 752 C C . ASP A 1 92 ? 12.842 0.099 -3.684 1.00 78.50 92 ASP A C 1
ATOM 754 O O . ASP A 1 92 ? 12.211 0.314 -2.651 1.00 78.50 92 ASP A O 1
ATOM 758 N N . THR A 1 93 ? 12.306 0.339 -4.883 1.00 79.56 93 THR A N 1
ATOM 759 C CA . THR A 1 93 ? 10.953 0.877 -5.059 1.00 79.56 93 THR A CA 1
ATOM 760 C C . THR A 1 93 ? 9.898 -0.127 -4.610 1.00 79.56 93 THR A C 1
ATOM 762 O O . THR A 1 93 ? 8.981 0.250 -3.884 1.00 79.56 93 THR A O 1
ATOM 765 N N . ARG A 1 94 ? 10.044 -1.412 -4.965 1.00 80.25 94 ARG A N 1
ATOM 766 C CA . ARG A 1 94 ? 9.151 -2.477 -4.475 1.00 80.25 94 ARG A CA 1
ATOM 767 C C . ARG A 1 94 ? 9.184 -2.595 -2.953 1.00 80.25 94 ARG A C 1
ATOM 769 O O . ARG A 1 94 ? 8.129 -2.758 -2.341 1.00 80.25 94 ARG A O 1
ATOM 776 N N . LEU A 1 95 ? 10.364 -2.478 -2.345 1.00 83.38 95 LEU A N 1
ATOM 777 C CA . LEU A 1 95 ? 10.526 -2.499 -0.894 1.00 83.38 95 LEU A CA 1
ATOM 778 C C . LEU A 1 95 ? 9.809 -1.314 -0.242 1.00 83.38 95 LEU A C 1
ATOM 780 O O . LEU A 1 95 ? 8.965 -1.538 0.620 1.00 83.38 95 LEU A O 1
ATOM 784 N N . LYS A 1 96 ? 10.043 -0.088 -0.727 1.00 83.25 96 LYS A N 1
ATOM 785 C CA . LYS A 1 96 ? 9.358 1.118 -0.238 1.00 83.25 96 LYS A CA 1
ATOM 786 C C . LYS A 1 96 ? 7.846 0.990 -0.329 1.00 83.25 96 LYS A C 1
ATOM 788 O O . LYS A 1 96 ? 7.153 1.274 0.639 1.00 83.25 96 LYS A O 1
ATOM 793 N N . ILE A 1 97 ? 7.318 0.506 -1.454 1.00 83.31 97 ILE A N 1
ATOM 794 C CA . ILE A 1 97 ? 5.875 0.283 -1.594 1.00 83.31 97 ILE A CA 1
ATOM 795 C C . ILE A 1 97 ? 5.378 -0.656 -0.483 1.00 83.31 97 ILE A C 1
ATOM 797 O O . ILE A 1 97 ? 4.429 -0.318 0.225 1.00 83.31 97 ILE A O 1
ATOM 801 N N . LYS A 1 98 ? 6.036 -1.805 -0.277 1.00 86.31 98 LYS A N 1
ATOM 802 C CA . LYS A 1 98 ? 5.662 -2.749 0.788 1.00 86.31 98 LYS A CA 1
ATOM 803 C C . LYS A 1 98 ? 5.775 -2.133 2.181 1.00 86.31 98 LYS A C 1
ATOM 805 O O . LYS A 1 98 ? 4.880 -2.342 2.992 1.00 86.31 98 LYS A O 1
ATOM 810 N N . GLU A 1 99 ? 6.823 -1.361 2.458 1.00 85.81 99 GLU A N 1
ATOM 811 C CA . GLU A 1 99 ? 7.007 -0.669 3.737 1.00 85.81 99 GLU A CA 1
ATOM 812 C C . GLU A 1 99 ? 5.888 0.339 4.011 1.00 85.81 99 GLU A C 1
ATOM 814 O O . GLU A 1 99 ? 5.339 0.348 5.113 1.00 85.81 99 GLU A O 1
ATOM 819 N N . HIS A 1 100 ? 5.492 1.127 3.008 1.00 84.75 100 HIS A N 1
ATOM 820 C CA . HIS A 1 100 ? 4.383 2.074 3.124 1.00 84.75 100 HIS A CA 1
ATOM 821 C C . HIS A 1 100 ? 3.054 1.353 3.406 1.00 84.75 100 HIS A C 1
ATOM 823 O O . HIS A 1 100 ? 2.323 1.730 4.321 1.00 84.75 100 HIS A O 1
ATOM 829 N N . PHE A 1 101 ? 2.754 0.262 2.691 1.00 85.06 101 PHE A N 1
ATOM 830 C CA . PHE A 1 101 ? 1.560 -0.548 2.970 1.00 85.06 101 PHE A CA 1
ATOM 831 C C . PHE A 1 101 ? 1.617 -1.256 4.333 1.00 85.06 101 PHE A C 1
ATOM 833 O O . PHE A 1 101 ? 0.588 -1.430 4.986 1.00 85.06 101 PHE A O 1
ATOM 840 N N . PHE A 1 102 ? 2.804 -1.648 4.797 1.00 84.31 102 PHE A N 1
ATOM 841 C CA . PHE A 1 102 ? 2.997 -2.259 6.112 1.00 84.31 102 PHE A CA 1
ATOM 842 C C . PHE A 1 102 ? 2.789 -1.266 7.255 1.00 84.31 102 PHE A C 1
ATOM 844 O O . PHE A 1 102 ? 2.161 -1.601 8.261 1.00 84.31 102 PHE A O 1
ATOM 851 N N . GLN A 1 103 ? 3.275 -0.037 7.100 1.00 82.19 103 GLN A N 1
ATOM 852 C CA . GLN A 1 103 ? 2.972 1.059 8.018 1.00 82.19 103 GLN A CA 1
ATOM 853 C C . GLN A 1 103 ? 1.467 1.343 8.046 1.00 82.19 103 GLN A C 1
ATOM 855 O O . GLN A 1 103 ? 0.883 1.329 9.127 1.00 82.19 103 GLN A O 1
ATOM 860 N N . LEU A 1 104 ? 0.825 1.434 6.878 1.00 80.94 104 LEU A N 1
ATOM 861 C CA . LEU A 1 104 ? -0.622 1.621 6.778 1.00 80.94 104 LEU A CA 1
ATOM 862 C C . LEU A 1 104 ? -1.392 0.509 7.513 1.00 80.94 104 LEU A C 1
ATOM 864 O O . LEU A 1 104 ? -2.298 0.787 8.292 1.00 80.94 104 LEU A O 1
ATOM 868 N N . GLN A 1 105 ? -0.983 -0.757 7.366 1.00 82.56 105 GLN A N 1
ATOM 869 C CA . GLN A 1 105 ? -1.575 -1.867 8.121 1.00 82.56 105 GLN A CA 1
ATOM 870 C C . GLN A 1 105 ? -1.403 -1.723 9.644 1.00 82.56 105 GLN A C 1
ATOM 872 O O . GLN A 1 105 ? -2.308 -2.083 10.400 1.00 82.56 105 GLN A O 1
ATOM 877 N N . LYS A 1 106 ? -0.242 -1.258 10.119 1.00 81.00 106 LYS A N 1
ATOM 878 C CA . LYS A 1 106 ? -0.005 -1.041 11.556 1.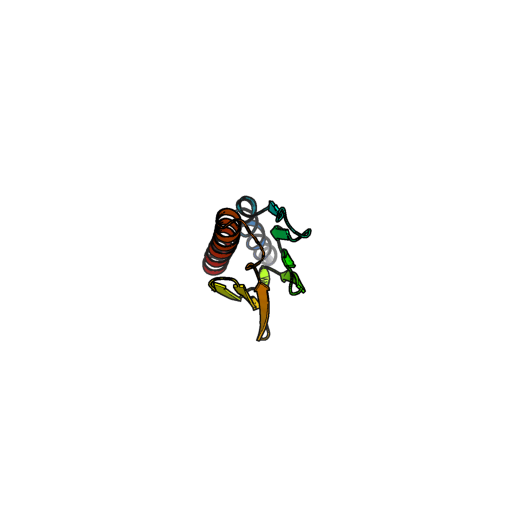00 81.00 106 LYS A CA 1
ATOM 879 C C . LYS A 1 106 ? -0.905 0.053 12.113 1.00 81.00 106 LYS A C 1
ATOM 881 O O . LYS A 1 106 ? -1.439 -0.106 13.209 1.00 81.00 106 LYS A O 1
ATOM 886 N N . GLU A 1 107 ? -1.087 1.130 11.360 1.00 72.94 107 GLU A N 1
ATOM 887 C CA . GLU A 1 107 ? -1.961 2.235 11.747 1.00 72.94 107 GLU A CA 1
ATOM 888 C C . GLU A 1 107 ? -3.421 1.787 11.833 1.00 72.94 107 GLU A C 1
ATOM 890 O O . GLU A 1 107 ? -4.068 2.034 12.847 1.00 72.94 107 GLU A O 1
ATOM 895 N N . LEU A 1 108 ? -3.899 1.018 10.849 1.00 72.31 108 LEU A N 1
ATOM 896 C CA . LEU A 1 108 ? -5.257 0.457 10.852 1.00 72.31 108 LEU A CA 1
ATOM 897 C C . LEU A 1 108 ? -5.543 -0.465 12.046 1.00 72.31 108 LEU A C 1
ATOM 899 O O . LEU A 1 108 ? -6.686 -0.577 12.465 1.00 72.31 108 LEU A O 1
ATOM 903 N N . LYS A 1 109 ? -4.527 -1.140 12.599 1.00 66.69 109 LYS A N 1
ATOM 904 C CA . LYS A 1 109 ? -4.673 -1.987 13.799 1.00 66.69 109 LYS A CA 1
ATOM 905 C C . LYS A 1 109 ? -4.635 -1.208 15.114 1.00 66.69 109 LYS A C 1
ATOM 907 O O . LYS A 1 109 ? -4.960 -1.776 16.154 1.00 66.69 109 LYS A O 1
ATOM 912 N N . THR A 1 110 ? -4.148 0.030 15.082 1.00 58.34 110 THR A N 1
ATOM 913 C CA . THR A 1 110 ? -3.970 0.873 16.274 1.00 58.34 110 THR A CA 1
ATOM 914 C C . THR A 1 110 ? -5.146 1.843 16.462 1.00 58.34 110 THR A C 1
ATOM 916 O O . THR A 1 110 ? -5.363 2.311 17.579 1.00 58.34 110 THR A O 1
ATOM 919 N N . ALA A 1 111 ? -5.889 2.130 15.386 1.00 49.12 111 ALA A N 1
ATOM 920 C CA . ALA A 1 111 ? -7.126 2.918 15.374 1.00 49.12 111 ALA A CA 1
ATOM 921 C C . ALA A 1 111 ? -8.365 2.077 15.730 1.00 49.12 111 ALA A C 1
ATOM 923 O O . ALA A 1 111 ? -9.301 2.664 16.324 1.00 49.12 111 ALA A O 1
#

Sequence (111 aa):
MVLSAETFRSDYIKTLTMGTIFWSLLGKLWSKDAGLFIEWRADQVEYKTHNGSGLIDIKMVKHIDFGLDEIKAYLEKDEVQVINIERFSDYDTRLKIKEHFFQLQKELKTA

pLDDT: mean 72.55, std 16.23, range [38.06, 89.44]

Foldseek 3Di:
DDDDPDDPPDPVVVVVVLQPQQPVLADWDAQPPDRWIWGRDSQWIWTDDPVGTDIGGLVQFPDWDDDPQWIWTQGPPRDIDIGGRNPSPDPVSVVSVVVSVVSSRVSSVVD

Radius of gyration: 17.46 Å; chains: 1; bounding box: 48×35×54 Å

Secondary structure (DSSP, 8-state):
------SSSSHHHHHHHSTTTGGGT-EEEE-SSTT-EEEE-SSEEEEEETTEEEEEEGGGEEEEEE-SSEEEEEETTS-EEEEE-TT---HHHHHHHHHHHHHHHHHHHH-